Protein AF-A0A6H2CV57-F1 (afdb_monomer_lite)

Structure (mmCIF, N/CA/C/O backbone):
data_AF-A0A6H2CV57-F1
#
_entry.id   AF-A0A6H2CV57-F1
#
loop_
_atom_site.group_PDB
_atom_site.id
_atom_site.type_symbol
_atom_site.label_atom_id
_atom_site.label_alt_id
_atom_site.label_comp_id
_atom_site.label_asym_id
_atom_site.label_entity_id
_atom_site.label_seq_id
_atom_site.pdbx_PDB_ins_code
_atom_site.Cartn_x
_atom_site.Cartn_y
_atom_site.Cartn_z
_atom_site.occupancy
_atom_site.B_iso_or_equiv
_atom_site.auth_seq_id
_atom_site.auth_comp_id
_atom_site.auth_asym_id
_atom_site.auth_atom_id
_atom_site.pdbx_PDB_model_num
ATOM 1 N N . MET A 1 1 ? 34.891 3.497 -49.465 1.00 60.38 1 MET A N 1
ATOM 2 C CA . MET A 1 1 ? 34.844 3.410 -47.989 1.00 60.38 1 MET A CA 1
ATOM 3 C C . MET A 1 1 ? 35.946 2.490 -47.517 1.00 60.38 1 MET A C 1
ATOM 5 O O . MET A 1 1 ? 35.971 1.329 -47.925 1.00 60.38 1 MET A O 1
A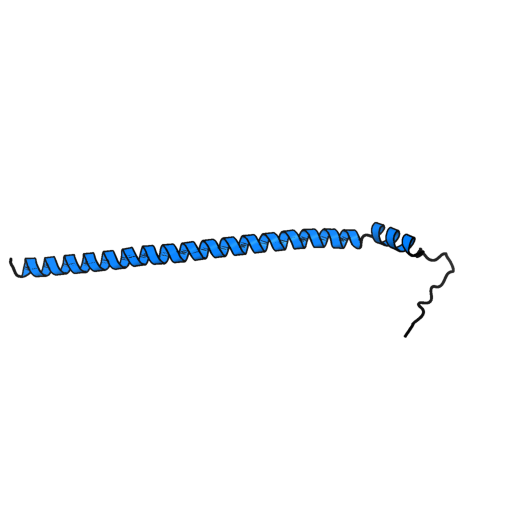TOM 9 N N . SER A 1 2 ? 36.871 3.033 -46.731 1.00 82.19 2 SER A N 1
ATOM 10 C CA . SER A 1 2 ? 37.976 2.284 -46.136 1.00 82.19 2 SER A CA 1
ATOM 11 C C . SER A 1 2 ? 37.435 1.234 -45.160 1.00 82.19 2 SER A C 1
ATOM 13 O O . SER A 1 2 ? 36.323 1.363 -44.643 1.00 82.19 2 SER A O 1
ATOM 15 N N . LYS A 1 3 ? 38.201 0.167 -44.898 1.00 81.81 3 LYS A N 1
ATOM 16 C CA . LYS A 1 3 ? 37.815 -0.869 -43.920 1.00 81.81 3 LYS A CA 1
ATOM 17 C C . LYS A 1 3 ? 37.538 -0.261 -42.536 1.00 81.81 3 LYS A C 1
ATOM 19 O O . LYS A 1 3 ? 36.605 -0.703 -41.873 1.00 81.81 3 LYS A O 1
ATOM 24 N N . ALA A 1 4 ? 38.284 0.785 -42.173 1.00 84.62 4 ALA A N 1
ATOM 25 C CA . ALA A 1 4 ? 38.115 1.539 -40.933 1.00 84.62 4 ALA A CA 1
ATOM 26 C C . ALA A 1 4 ? 36.748 2.251 -40.838 1.00 84.62 4 ALA A C 1
ATOM 28 O O . ALA A 1 4 ? 36.105 2.218 -39.790 1.00 84.62 4 ALA A O 1
ATOM 29 N N . ASP A 1 5 ? 36.253 2.818 -41.942 1.00 89.50 5 ASP A N 1
ATOM 30 C CA . ASP A 1 5 ? 34.951 3.505 -41.974 1.00 89.50 5 ASP A CA 1
ATOM 31 C C . ASP A 1 5 ? 33.804 2.515 -41.747 1.00 89.50 5 ASP A C 1
ATOM 33 O O . ASP A 1 5 ? 32.831 2.811 -41.057 1.00 89.50 5 ASP A O 1
ATOM 37 N N . LYS A 1 6 ? 33.931 1.304 -42.306 1.00 92.06 6 LYS A N 1
ATOM 38 C CA . LYS A 1 6 ? 32.944 0.235 -42.119 1.00 92.06 6 LYS A CA 1
ATOM 39 C C . LYS A 1 6 ? 32.922 -0.254 -40.673 1.00 92.06 6 LYS A C 1
ATOM 41 O O . LYS A 1 6 ? 31.839 -0.418 -40.124 1.00 92.06 6 LYS A O 1
ATOM 46 N N . THR A 1 7 ? 34.080 -0.475 -40.048 1.00 94.19 7 THR A N 1
ATOM 47 C CA . THR A 1 7 ? 34.145 -0.902 -38.638 1.00 94.19 7 THR A CA 1
ATOM 48 C C . THR A 1 7 ? 33.581 0.155 -37.694 1.00 94.19 7 THR A C 1
ATOM 50 O O . THR A 1 7 ? 32.835 -0.184 -36.780 1.00 94.19 7 THR A O 1
ATOM 53 N N . LEU A 1 8 ? 33.871 1.434 -37.954 1.00 95.38 8 LEU A N 1
ATOM 54 C CA . LEU A 1 8 ? 33.339 2.553 -37.179 1.00 95.38 8 LEU A CA 1
ATOM 55 C C . LEU A 1 8 ? 31.811 2.634 -37.319 1.00 95.38 8 LEU A C 1
ATOM 57 O O . LEU A 1 8 ? 31.106 2.743 -36.318 1.00 95.38 8 LEU A O 1
ATOM 61 N N . LEU A 1 9 ? 31.285 2.490 -38.539 1.00 95.75 9 LEU A N 1
ATOM 62 C CA . LEU A 1 9 ? 29.843 2.463 -38.789 1.00 95.75 9 LEU A CA 1
ATOM 63 C C . LEU A 1 9 ? 29.155 1.322 -38.021 1.00 95.75 9 LEU A C 1
ATOM 65 O O . LEU A 1 9 ? 28.151 1.562 -37.352 1.00 95.75 9 LEU A O 1
ATOM 69 N N . TRP A 1 10 ? 29.704 0.104 -38.056 1.00 97.00 10 TRP A N 1
ATOM 70 C CA . TRP A 1 10 ? 29.160 -1.025 -37.290 1.00 97.00 10 TRP A CA 1
ATOM 71 C C . TRP A 1 10 ? 29.181 -0.769 -35.782 1.00 97.00 10 TRP A C 1
ATOM 73 O O . TRP A 1 10 ? 28.182 -1.026 -35.114 1.00 97.00 10 TRP A O 1
ATOM 83 N N . MET A 1 11 ? 30.266 -0.199 -35.249 1.00 96.75 11 MET A N 1
ATOM 84 C CA . MET A 1 11 ? 30.330 0.196 -33.840 1.00 96.75 11 MET A CA 1
ATOM 85 C C . MET A 1 11 ? 29.228 1.198 -33.477 1.00 96.75 11 MET A C 1
ATOM 87 O O . MET A 1 11 ? 28.513 0.982 -32.500 1.00 96.75 11 MET A O 1
ATOM 91 N N . ILE A 1 12 ? 29.034 2.251 -34.279 1.00 97.19 12 ILE A N 1
ATOM 92 C CA . ILE A 1 12 ? 27.971 3.240 -34.041 1.00 97.19 12 ILE A CA 1
ATOM 93 C C . ILE A 1 12 ? 26.594 2.574 -34.062 1.00 97.19 12 ILE A C 1
ATOM 95 O O . ILE A 1 12 ? 25.789 2.821 -33.167 1.00 97.19 12 ILE A O 1
ATOM 99 N N . LEU A 1 13 ? 26.324 1.705 -35.040 1.00 97.62 13 LEU A N 1
ATOM 100 C CA . LEU A 1 13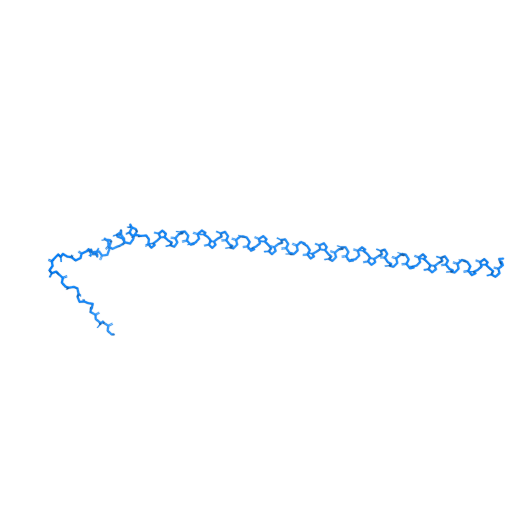 ? 25.045 0.999 -35.125 1.00 97.62 13 LEU A CA 1
ATOM 101 C C . LEU A 1 13 ? 24.798 0.108 -33.904 1.00 97.62 13 LEU A C 1
ATOM 103 O O . LEU A 1 13 ? 23.692 0.109 -33.366 1.00 97.62 13 LEU A O 1
ATOM 107 N N . THR A 1 14 ? 25.816 -0.617 -33.434 1.00 97.62 14 THR A N 1
ATOM 108 C CA . THR A 1 14 ? 25.683 -1.449 -32.228 1.00 97.62 14 THR A CA 1
ATOM 109 C C . THR A 1 14 ? 25.427 -0.614 -30.977 1.00 97.62 14 THR A C 1
ATOM 111 O O . THR A 1 14 ? 24.555 -0.962 -30.183 1.00 97.62 14 THR A O 1
ATOM 114 N N . LEU A 1 15 ? 26.120 0.519 -30.823 1.00 97.88 15 LEU A N 1
ATOM 115 C CA . LEU A 1 15 ? 25.927 1.417 -29.688 1.00 97.88 15 LEU A CA 1
ATOM 116 C C . LEU A 1 15 ? 24.531 2.050 -29.709 1.00 97.88 15 LEU A C 1
ATOM 118 O O . LEU A 1 15 ? 23.871 2.110 -28.674 1.00 97.88 15 LEU A O 1
ATOM 122 N N . LEU A 1 16 ? 24.060 2.472 -30.886 1.00 98.06 16 LEU A N 1
ATOM 123 C CA . LEU A 1 16 ? 22.712 3.009 -31.057 1.00 98.06 16 LEU A CA 1
ATOM 124 C C . LEU A 1 16 ? 21.652 1.954 -30.717 1.00 98.06 16 LEU A C 1
ATOM 126 O O . LEU A 1 16 ? 20.711 2.247 -29.983 1.00 98.06 16 LEU A O 1
ATOM 130 N N . GLY A 1 17 ? 21.828 0.719 -31.194 1.00 98.12 17 GLY A N 1
ATOM 131 C CA . GLY A 1 17 ? 20.949 -0.400 -30.856 1.00 98.12 17 GLY A CA 1
ATOM 132 C C . GLY A 1 17 ? 20.903 -0.662 -29.350 1.00 98.12 17 GLY A C 1
ATOM 133 O O . GLY A 1 17 ? 19.821 -0.739 -28.769 1.00 98.12 17 GLY A O 1
ATOM 134 N N . ALA A 1 18 ? 22.064 -0.711 -28.693 1.00 97.94 18 ALA A N 1
ATOM 135 C CA . ALA A 1 18 ? 22.149 -0.880 -27.246 1.00 97.94 18 ALA A CA 1
ATOM 136 C C . ALA A 1 18 ? 21.434 0.259 -26.498 1.00 97.94 18 ALA A C 1
ATOM 138 O O . ALA A 1 18 ? 20.603 -0.004 -25.629 1.00 97.94 18 ALA A O 1
ATOM 139 N N . ALA A 1 19 ? 21.677 1.515 -26.882 1.00 97.81 19 ALA A N 1
ATOM 140 C CA . ALA A 1 19 ? 21.030 2.674 -26.272 1.00 97.81 19 ALA A CA 1
ATOM 141 C C . ALA A 1 19 ? 19.499 2.633 -26.414 1.00 97.81 19 ALA A C 1
ATOM 143 O O . ALA A 1 19 ? 18.790 2.902 -25.446 1.00 97.81 19 ALA A O 1
ATOM 144 N N . LEU A 1 20 ? 18.981 2.240 -27.582 1.00 98.00 20 LEU A N 1
ATOM 145 C CA . LEU A 1 20 ? 17.540 2.104 -27.810 1.00 98.00 20 LEU A CA 1
ATOM 146 C C . LEU A 1 20 ? 16.926 0.992 -26.955 1.00 98.00 20 LEU A C 1
ATOM 148 O O . LEU A 1 20 ? 15.885 1.205 -26.339 1.00 98.00 20 LEU A O 1
ATOM 152 N N . THR A 1 21 ? 17.573 -0.174 -26.872 1.00 97.88 21 THR A N 1
ATOM 153 C CA . THR A 1 21 ? 17.071 -1.285 -26.042 1.00 97.88 21 THR A CA 1
ATOM 154 C C . THR A 1 21 ? 17.053 -0.931 -24.557 1.00 97.88 21 THR A C 1
ATOM 156 O O . THR A 1 21 ? 16.065 -1.204 -23.877 1.00 97.88 21 THR A O 1
ATOM 159 N N . LEU A 1 22 ? 18.095 -0.257 -24.062 1.00 97.75 22 LEU A N 1
ATOM 160 C CA . LEU A 1 22 ? 18.152 0.219 -22.681 1.00 97.75 22 LEU A CA 1
ATOM 161 C C . LEU A 1 22 ? 17.118 1.313 -22.416 1.00 97.75 22 LEU A C 1
ATOM 163 O O . LEU A 1 22 ? 16.443 1.266 -21.392 1.00 97.75 22 LEU A O 1
ATOM 167 N N . GLY A 1 23 ? 16.950 2.262 -23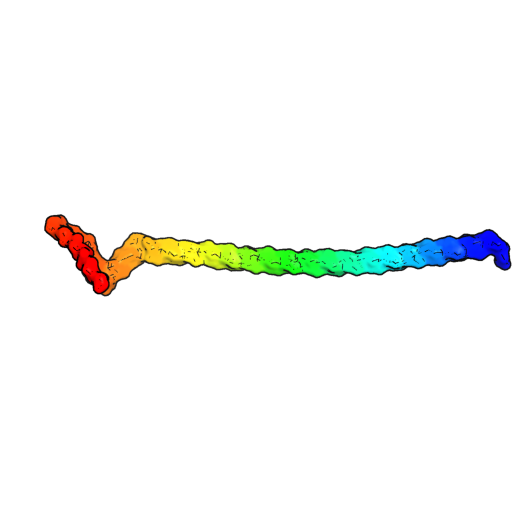.340 1.00 97.19 23 GLY A N 1
ATOM 168 C CA . GLY A 1 23 ? 15.925 3.300 -23.237 1.00 97.19 23 GLY A CA 1
ATOM 169 C C . GLY A 1 23 ? 14.517 2.709 -23.187 1.00 97.19 23 GLY A C 1
ATOM 170 O O . GLY A 1 23 ? 13.723 3.072 -22.323 1.00 97.19 23 GLY A O 1
ATOM 171 N N . MET A 1 24 ? 14.230 1.733 -24.050 1.00 97.75 24 MET A N 1
ATOM 172 C CA . MET A 1 24 ? 12.950 1.026 -24.053 1.00 97.75 24 MET A CA 1
ATOM 173 C C . MET A 1 24 ? 12.731 0.241 -22.752 1.00 97.75 24 MET A C 1
ATOM 175 O O . MET A 1 24 ? 11.666 0.334 -22.144 1.00 97.75 24 MET A O 1
ATOM 179 N N . GLY A 1 25 ? 13.752 -0.484 -22.281 1.00 98.00 25 GLY A N 1
ATOM 180 C CA . GLY A 1 25 ? 13.700 -1.203 -21.007 1.00 98.00 25 GLY A CA 1
ATOM 181 C C . GLY A 1 25 ? 13.492 -0.274 -19.808 1.00 98.00 25 GLY A C 1
ATOM 182 O O . GLY A 1 25 ? 12.731 -0.599 -18.901 1.00 98.00 25 GLY A O 1
ATOM 183 N N . ALA A 1 26 ? 14.101 0.913 -19.822 1.00 97.62 26 ALA A N 1
ATOM 184 C CA . ALA A 1 26 ? 13.923 1.911 -18.774 1.00 97.62 26 ALA A CA 1
ATOM 185 C C . ALA A 1 26 ? 12.482 2.434 -18.715 1.00 97.62 26 ALA A C 1
ATOM 187 O O . ALA A 1 26 ? 11.925 2.551 -17.625 1.00 97.62 26 ALA A O 1
ATOM 188 N N . VAL A 1 27 ? 11.861 2.705 -19.869 1.00 97.94 27 VAL A N 1
ATOM 189 C CA . VAL A 1 27 ? 10.446 3.107 -19.934 1.00 97.94 27 VAL A CA 1
ATOM 190 C C . VAL A 1 27 ? 9.544 1.986 -19.424 1.00 97.94 27 VAL A C 1
ATOM 192 O O . VAL A 1 27 ? 8.656 2.247 -18.617 1.00 97.94 27 VAL A O 1
ATOM 195 N N . TRP A 1 28 ? 9.803 0.738 -19.821 1.00 97.94 28 TRP A N 1
ATOM 196 C CA . TRP A 1 28 ? 9.032 -0.414 -19.346 1.00 97.94 28 TRP A CA 1
ATOM 197 C C . TRP A 1 28 ? 9.087 -0.560 -17.820 1.00 97.94 28 TRP A C 1
ATOM 199 O O . TRP A 1 28 ? 8.055 -0.624 -17.158 1.00 97.94 28 TRP A O 1
ATOM 209 N N . LEU A 1 29 ? 10.293 -0.542 -17.244 1.00 97.56 29 LEU A N 1
ATOM 210 C CA . LEU A 1 29 ? 10.480 -0.602 -15.791 1.00 97.56 29 LEU A CA 1
ATOM 211 C C . LEU A 1 29 ? 9.837 0.587 -15.074 1.00 97.56 29 LEU A C 1
ATOM 213 O O . LEU A 1 29 ? 9.386 0.453 -13.938 1.00 97.56 29 LEU A O 1
ATOM 217 N N . ASN A 1 30 ? 9.803 1.755 -15.717 1.00 97.25 30 ASN A N 1
ATOM 218 C CA . ASN A 1 30 ? 9.150 2.929 -15.158 1.00 97.25 30 ASN A CA 1
ATOM 219 C C . ASN A 1 30 ? 7.633 2.733 -15.046 1.00 97.25 30 ASN A C 1
ATOM 221 O O . ASN A 1 30 ? 7.081 3.048 -13.994 1.00 97.25 30 ASN A O 1
ATOM 225 N N . ILE A 1 31 ? 6.997 2.174 -16.081 1.00 97.00 31 ILE A N 1
ATOM 226 C CA . ILE A 1 31 ? 5.561 1.858 -16.085 1.00 97.00 31 ILE A CA 1
ATOM 227 C C . ILE A 1 31 ? 5.247 0.843 -14.984 1.00 97.00 31 ILE A C 1
ATOM 229 O O . ILE A 1 31 ? 4.426 1.130 -14.121 1.00 97.00 31 ILE A O 1
ATOM 233 N N . GLU A 1 32 ? 5.980 -0.271 -14.929 1.00 97.00 32 GLU A N 1
ATOM 234 C CA . GLU A 1 32 ? 5.785 -1.304 -13.901 1.00 97.00 32 GLU A CA 1
ATOM 235 C C . GLU A 1 32 ? 5.933 -0.732 -12.481 1.00 97.00 32 GLU A C 1
ATOM 237 O O . GLU A 1 32 ? 5.131 -0.985 -11.580 1.00 97.00 32 GLU A O 1
ATOM 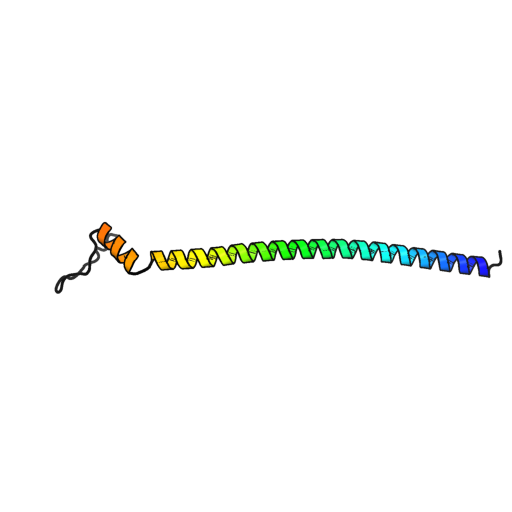242 N N . ARG A 1 33 ? 6.953 0.109 -12.271 1.00 97.69 33 ARG A N 1
ATOM 243 C CA . ARG A 1 33 ? 7.168 0.784 -10.987 1.00 97.69 33 ARG A CA 1
ATOM 244 C C . ARG A 1 33 ? 6.019 1.732 -10.642 1.00 97.69 33 ARG A C 1
ATOM 246 O O . ARG A 1 33 ? 5.671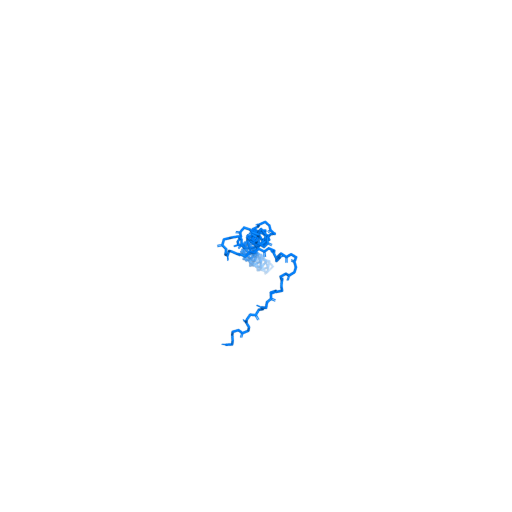 1.856 -9.467 1.00 97.69 33 ARG A O 1
ATOM 253 N N . MET A 1 34 ? 5.483 2.440 -11.632 1.00 97.38 34 MET A N 1
ATOM 254 C CA . MET A 1 34 ? 4.354 3.347 -11.455 1.00 97.38 34 MET A CA 1
ATOM 255 C C . MET A 1 34 ? 3.096 2.565 -11.060 1.00 97.38 34 MET A C 1
ATOM 257 O O . MET A 1 34 ? 2.443 2.937 -10.086 1.00 97.38 34 MET A O 1
ATOM 261 N N . ASP A 1 35 ? 2.805 1.464 -11.752 1.00 97.62 35 ASP A N 1
ATOM 262 C CA . ASP A 1 35 ? 1.654 0.598 -11.479 1.00 97.62 35 ASP A CA 1
ATOM 263 C C . ASP A 1 35 ? 1.722 0.022 -10.062 1.00 97.62 35 ASP A C 1
ATOM 265 O O . ASP A 1 35 ? 0.779 0.164 -9.279 1.00 97.62 35 ASP A O 1
ATOM 269 N N . LEU A 1 36 ? 2.888 -0.491 -9.660 1.00 97.69 36 LEU A N 1
ATOM 270 C CA . LEU A 1 36 ? 3.101 -0.987 -8.301 1.00 97.69 36 LEU A CA 1
ATOM 271 C C . LEU A 1 36 ? 2.918 0.116 -7.244 1.00 97.69 36 LEU A C 1
ATOM 273 O O . LEU A 1 36 ? 2.342 -0.121 -6.180 1.00 97.69 36 LEU A O 1
ATOM 277 N N . ALA A 1 37 ? 3.368 1.342 -7.525 1.00 97.62 37 ALA A N 1
ATOM 278 C CA . ALA A 1 37 ? 3.155 2.475 -6.628 1.00 97.62 37 ALA A CA 1
ATOM 279 C C . ALA A 1 37 ? 1.668 2.859 -6.509 1.00 97.62 37 ALA A C 1
ATOM 281 O O . ALA A 1 37 ? 1.215 3.241 -5.424 1.00 97.62 37 ALA A O 1
ATOM 282 N N . TYR A 1 38 ? 0.899 2.756 -7.596 1.00 97.81 38 TYR A N 1
ATOM 283 C CA . TYR A 1 38 ? -0.549 2.962 -7.569 1.00 97.81 38 TYR A CA 1
ATOM 284 C C . TYR A 1 38 ? -1.264 1.889 -6.748 1.00 97.81 38 TYR A C 1
ATOM 286 O O . TYR A 1 38 ? -2.104 2.229 -5.909 1.00 97.81 38 TYR A O 1
ATOM 294 N N . ASP A 1 39 ? -0.902 0.622 -6.931 1.00 97.75 39 ASP A N 1
ATOM 295 C CA . ASP A 1 39 ? -1.484 -0.488 -6.178 1.00 97.75 39 ASP A CA 1
ATOM 296 C C . ASP A 1 39 ? -1.175 -0.389 -4.685 1.00 97.75 39 ASP A C 1
ATOM 298 O O . ASP A 1 39 ? -2.079 -0.533 -3.857 1.00 97.75 39 ASP A O 1
ATOM 302 N N . LEU A 1 40 ? 0.065 -0.042 -4.326 1.00 98.06 40 LEU A N 1
ATOM 303 C CA . LEU A 1 40 ? 0.435 0.224 -2.936 1.00 98.06 40 LEU A CA 1
ATOM 304 C C . LEU A 1 40 ? -0.409 1.347 -2.333 1.00 98.06 40 LEU A C 1
ATOM 306 O O . LEU A 1 40 ? -1.002 1.159 -1.272 1.00 98.06 40 LEU A O 1
ATOM 310 N N . ARG A 1 41 ? -0.547 2.484 -3.025 1.00 97.94 41 ARG A N 1
ATOM 311 C CA . ARG A 1 41 ? -1.389 3.599 -2.554 1.00 97.94 41 ARG A CA 1
ATOM 312 C C . ARG A 1 41 ? -2.850 3.197 -2.385 1.00 97.94 41 ARG A C 1
ATOM 314 O O . ARG A 1 41 ? -3.522 3.653 -1.460 1.00 97.94 41 ARG A O 1
ATOM 321 N N . LYS A 1 42 ? -3.370 2.355 -3.277 1.00 98.12 42 LYS A N 1
ATOM 322 C CA . LYS A 1 42 ? -4.740 1.845 -3.185 1.00 98.12 42 LYS A CA 1
ATOM 323 C C . LYS A 1 42 ? -4.913 0.938 -1.967 1.00 98.12 42 LYS A C 1
ATOM 325 O O . LYS A 1 42 ? -5.913 1.068 -1.259 1.00 98.12 42 LYS A O 1
ATOM 330 N N . MET A 1 43 ? -3.949 0.055 -1.711 1.00 97.94 43 MET A N 1
ATOM 331 C CA . MET A 1 43 ? -3.949 -0.813 -0.534 1.00 97.94 43 MET A CA 1
ATOM 332 C C . MET A 1 43 ? -3.830 -0.010 0.761 1.00 97.94 43 MET A C 1
ATOM 334 O O . MET A 1 43 ? -4.626 -0.227 1.669 1.00 97.94 43 MET A O 1
ATOM 338 N N . GLU A 1 44 ? -2.926 0.966 0.818 1.00 97.94 44 GLU A N 1
ATOM 339 C CA . GLU A 1 44 ? -2.758 1.873 1.959 1.00 97.94 44 GLU A CA 1
ATOM 340 C C . GLU A 1 44 ? -4.054 2.636 2.261 1.00 97.94 44 GLU A C 1
ATOM 342 O O . GLU A 1 44 ? -4.531 2.651 3.395 1.00 97.94 44 GLU A O 1
ATOM 347 N N . LYS A 1 45 ? -4.712 3.176 1.228 1.00 98.19 45 LYS A N 1
ATOM 348 C CA . LYS A 1 45 ? -6.015 3.830 1.385 1.00 98.19 45 LYS A CA 1
ATOM 349 C C . LYS A 1 45 ? -7.086 2.871 1.909 1.00 98.19 45 LYS A C 1
ATOM 351 O O . LYS A 1 45 ? -7.876 3.250 2.771 1.00 98.19 45 LYS A O 1
ATOM 356 N N . SER A 1 46 ? -7.139 1.642 1.393 1.00 98.12 46 SER A N 1
ATOM 357 C CA . SER A 1 46 ? -8.095 0.640 1.876 1.00 98.12 46 SER A CA 1
ATOM 358 C C . SER A 1 46 ? -7.808 0.218 3.315 1.00 98.12 46 SER A C 1
ATOM 360 O O . SER A 1 46 ? -8.757 -0.084 4.039 1.00 98.12 46 SER A O 1
ATOM 362 N N . LEU A 1 47 ? -6.537 0.155 3.711 1.00 98.31 47 LEU A N 1
ATOM 363 C CA . LEU A 1 47 ? -6.131 -0.149 5.076 1.00 98.31 47 LEU A CA 1
ATOM 364 C C . LEU A 1 47 ? -6.608 0.960 6.015 1.00 98.31 47 LEU A C 1
ATOM 366 O O . LEU A 1 47 ? -7.374 0.670 6.929 1.00 98.31 47 LEU A O 1
ATOM 370 N N . GLY A 1 48 ? -6.285 2.220 5.709 1.00 98.00 48 GLY A N 1
ATOM 371 C CA . GLY A 1 48 ? -6.712 3.368 6.513 1.00 98.00 48 GLY A CA 1
ATOM 372 C C . GLY A 1 48 ? -8.235 3.450 6.666 1.00 98.00 48 GLY A C 1
ATOM 373 O O . GLY A 1 48 ? -8.742 3.639 7.765 1.00 98.00 48 GLY A O 1
ATOM 374 N N . GLN A 1 49 ? -8.999 3.184 5.598 1.00 97.94 49 GLN A N 1
ATOM 375 C CA . GLN A 1 49 ? -10.467 3.129 5.684 1.00 97.94 49 GLN A CA 1
ATOM 376 C C . GLN A 1 49 ? -10.980 2.048 6.647 1.00 97.94 49 GLN A C 1
ATOM 378 O O . GLN A 1 49 ? -11.977 2.258 7.341 1.00 97.94 49 GLN A O 1
ATOM 383 N N . LYS A 1 50 ? -10.330 0.879 6.677 1.00 97.81 50 LYS A N 1
ATOM 384 C CA . LYS A 1 50 ? -10.695 -0.213 7.589 1.00 97.81 50 LYS A CA 1
ATOM 385 C C . LYS A 1 50 ? -10.303 0.107 9.027 1.00 97.81 50 LYS A C 1
ATOM 387 O O . LYS A 1 50 ? -11.080 -0.192 9.928 1.00 97.81 50 LYS A O 1
ATOM 392 N N . GLU A 1 51 ? -9.143 0.718 9.236 1.00 98.12 51 GLU A N 1
ATOM 393 C CA . GLU A 1 51 ? -8.686 1.162 10.555 1.00 98.12 51 GLU A CA 1
ATOM 394 C C . GLU A 1 51 ? -9.617 2.237 11.128 1.00 98.12 51 GLU A C 1
ATOM 396 O O . GLU A 1 51 ? -10.110 2.084 12.246 1.00 98.12 51 GLU A O 1
ATOM 401 N N . ASP A 1 52 ? -9.979 3.247 10.334 1.00 97.75 52 ASP A N 1
ATOM 402 C CA . ASP A 1 52 ? -10.948 4.279 10.720 1.00 97.75 52 ASP A CA 1
ATOM 403 C C . ASP A 1 52 ? -12.306 3.679 11.104 1.00 97.75 52 ASP A C 1
ATOM 405 O O . ASP A 1 52 ? -12.936 4.086 12.087 1.00 97.75 52 ASP A O 1
ATOM 409 N N . LEU A 1 53 ? -12.779 2.699 10.329 1.00 97.69 53 LEU A N 1
ATOM 410 C CA . LEU A 1 53 ? -14.020 1.994 10.631 1.00 97.69 53 LEU A CA 1
ATOM 411 C C . LEU A 1 53 ? -13.903 1.188 11.929 1.00 97.69 53 LEU A C 1
ATOM 413 O O . LEU A 1 53 ? -14.814 1.232 12.754 1.00 97.69 53 LEU A O 1
ATOM 417 N N . ALA A 1 54 ? -12.789 0.484 12.134 1.00 97.94 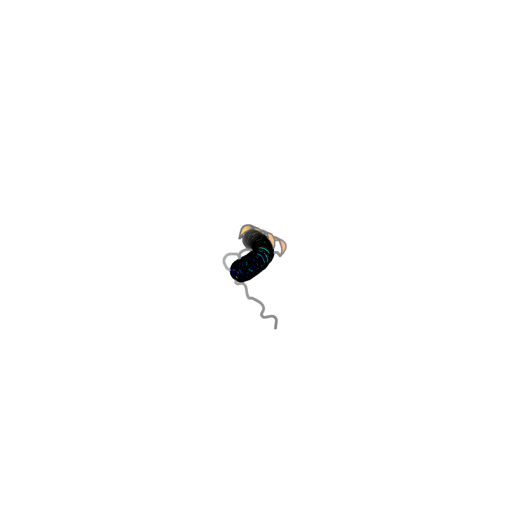54 ALA A N 1
ATOM 418 C CA . ALA A 1 54 ? -12.549 -0.290 13.346 1.00 97.94 54 ALA A CA 1
ATOM 419 C C . ALA A 1 54 ? -12.550 0.603 14.595 1.00 97.94 54 ALA A C 1
ATOM 421 O O . ALA A 1 54 ? -13.166 0.247 15.601 1.00 97.94 54 ALA A O 1
ATOM 422 N N . VAL A 1 55 ? -11.944 1.792 14.517 1.00 97.69 55 VAL A N 1
ATOM 423 C CA . VAL A 1 55 ? -11.963 2.780 15.605 1.00 97.69 55 VAL A CA 1
ATOM 424 C C . VAL A 1 55 ? -13.391 3.241 15.905 1.00 97.69 55 VAL A C 1
ATOM 426 O O . VAL A 1 55 ? -13.805 3.233 17.065 1.00 97.69 55 VAL A O 1
ATOM 429 N N . LYS A 1 56 ? -14.180 3.586 14.880 1.00 97.50 56 LYS A N 1
ATOM 430 C CA . LYS A 1 56 ? -15.588 3.990 15.060 1.00 97.50 56 LYS A CA 1
ATOM 431 C C . LYS A 1 56 ? -16.415 2.887 15.717 1.00 97.50 56 LYS A C 1
ATOM 433 O O . LYS A 1 56 ? -17.104 3.140 16.704 1.00 97.50 56 LYS A O 1
ATOM 438 N N . LEU A 1 57 ? -16.286 1.655 15.228 1.00 98.12 57 LEU A N 1
ATOM 439 C CA . LEU A 1 57 ? -16.978 0.499 15.794 1.00 98.12 57 LEU A CA 1
ATOM 440 C C . LEU A 1 57 ? -16.551 0.223 17.239 1.00 98.12 57 LEU A C 1
ATOM 442 O O . LEU A 1 57 ? -17.387 -0.134 18.066 1.00 98.12 57 LEU A O 1
ATOM 446 N N . ALA A 1 58 ? -15.275 0.418 17.579 1.00 97.25 58 ALA A N 1
ATOM 447 C CA . ALA A 1 58 ? -14.803 0.279 18.952 1.00 97.25 58 ALA A CA 1
ATOM 448 C C . ALA A 1 58 ? -15.447 1.319 19.885 1.00 97.25 58 ALA A C 1
ATOM 450 O O . ALA A 1 58 ? -15.870 0.973 20.991 1.00 97.25 58 ALA A O 1
ATOM 451 N N . VAL A 1 59 ? -15.581 2.571 19.436 1.00 97.38 59 VAL A N 1
ATOM 452 C CA . VAL A 1 59 ? -16.275 3.628 20.190 1.00 97.38 59 VAL A CA 1
ATOM 453 C C . VAL A 1 59 ? -17.751 3.281 20.389 1.00 97.38 59 VAL A C 1
ATOM 455 O O . VAL A 1 59 ? -18.250 3.359 21.512 1.00 97.38 59 VAL A O 1
ATOM 458 N N . GLU A 1 60 ? -18.446 2.842 19.340 1.00 96.94 60 GLU A N 1
ATOM 459 C CA . GLU A 1 60 ? -19.853 2.437 19.435 1.00 96.94 60 GLU A CA 1
ATOM 460 C C . GLU A 1 60 ? -20.046 1.236 20.357 1.00 96.94 60 GLU A C 1
ATOM 462 O O . GLU A 1 60 ? -20.915 1.262 21.231 1.00 96.94 60 GLU A O 1
ATOM 467 N N . ARG A 1 61 ? -19.194 0.212 20.233 1.00 96.19 61 ARG A N 1
ATOM 468 C CA . ARG A 1 61 ? -19.172 -0.935 21.144 1.00 96.19 61 ARG A CA 1
ATOM 469 C C . ARG A 1 61 ? -19.034 -0.469 22.588 1.00 96.19 61 ARG A C 1
ATOM 471 O O . ARG A 1 61 ? -19.816 -0.897 23.432 1.00 96.19 61 ARG A O 1
ATOM 478 N N . ASN A 1 62 ? -18.073 0.410 22.869 1.00 96.06 62 ASN A N 1
ATOM 479 C CA . ASN A 1 62 ? -17.832 0.944 24.210 1.00 96.06 62 ASN A CA 1
ATOM 480 C C . ASN A 1 62 ? -19.031 1.743 24.737 1.00 96.06 62 ASN A C 1
ATOM 482 O O . ASN A 1 62 ? -19.393 1.616 25.906 1.00 96.06 62 ASN A O 1
ATOM 486 N N . ASN A 1 63 ? -19.696 2.512 23.875 1.00 95.31 63 ASN A N 1
ATOM 487 C CA . ASN A 1 63 ? -20.928 3.209 24.226 1.00 95.31 63 ASN A CA 1
ATOM 488 C C . ASN A 1 63 ? -22.071 2.229 24.553 1.00 95.31 63 ASN A C 1
ATOM 490 O O . ASN A 1 63 ? -22.761 2.411 25.556 1.00 95.31 63 ASN A O 1
ATOM 494 N N . LEU A 1 64 ? -22.250 1.165 23.763 1.00 95.25 64 LEU A N 1
ATOM 495 C CA . LEU A 1 64 ? -23.278 0.143 23.995 1.00 95.25 64 LEU A CA 1
ATOM 496 C C . LEU A 1 64 ? -23.084 -0.595 25.325 1.00 95.25 64 LEU A C 1
ATOM 498 O O . LEU A 1 64 ? -24.064 -0.875 26.013 1.00 95.25 64 LEU A O 1
ATOM 502 N N . VAL A 1 65 ? -21.834 -0.865 25.713 1.00 94.25 65 VAL A N 1
ATOM 503 C CA . VAL A 1 65 ? -21.507 -1.489 27.009 1.00 94.25 65 VAL A CA 1
ATOM 504 C C . VAL A 1 65 ? -21.362 -0.480 28.151 1.00 94.25 65 VAL A C 1
ATOM 506 O O . VAL A 1 65 ? -21.001 -0.860 29.264 1.00 94.25 65 VAL A O 1
ATOM 509 N N . SER A 1 66 ? -21.635 0.805 27.913 1.00 94.50 66 SER A N 1
ATOM 510 C CA . SER A 1 66 ? -21.528 1.813 28.965 1.00 94.50 66 SER A CA 1
ATOM 511 C C . SER A 1 66 ? -22.545 1.549 30.088 1.00 94.50 66 SER A C 1
ATOM 513 O O . SER A 1 66 ? -23.682 1.140 29.818 1.00 94.50 66 SER A O 1
ATOM 515 N N . PRO A 1 67 ? -22.199 1.834 31.359 1.00 91.88 67 PRO A N 1
ATOM 516 C CA . PRO A 1 67 ? -23.092 1.590 32.494 1.00 91.88 67 PRO A CA 1
ATOM 517 C C . PRO A 1 67 ? -24.466 2.250 32.345 1.00 91.88 67 PRO A C 1
ATOM 519 O O . PRO A 1 67 ? -25.475 1.686 32.761 1.00 91.88 67 PRO A O 1
ATOM 522 N N . TYR A 1 68 ? -24.520 3.429 31.720 1.00 92.75 68 TYR A N 1
ATOM 523 C CA . TYR A 1 68 ? -25.772 4.126 31.442 1.00 92.75 68 TYR A CA 1
ATOM 524 C C . TYR A 1 68 ? -26.670 3.336 30.480 1.00 92.75 68 TYR A C 1
ATOM 526 O O . TYR A 1 68 ? -27.841 3.105 30.791 1.00 92.75 68 TYR A O 1
ATOM 534 N N . GLN A 1 69 ? -26.131 2.881 29.343 1.00 92.19 69 GLN A N 1
ATOM 535 C CA . GLN A 1 69 ? -26.907 2.111 28.366 1.00 92.19 69 GLN A CA 1
ATOM 536 C C . GLN A 1 69 ? -27.324 0.751 28.925 1.00 92.19 69 GLN A C 1
ATOM 538 O O . GLN A 1 69 ? -28.475 0.345 28.750 1.00 92.19 69 GLN A O 1
ATOM 543 N N . LEU A 1 70 ? -26.439 0.091 29.676 1.00 92.94 70 LEU A N 1
ATOM 544 C CA . LEU A 1 70 ? -26.755 -1.158 30.366 1.00 92.94 70 LEU A CA 1
ATOM 545 C C . LEU A 1 70 ? -27.851 -0.965 31.418 1.00 92.94 70 LEU A C 1
ATOM 547 O O . LEU A 1 70 ? -28.786 -1.758 31.466 1.00 92.94 70 LEU A O 1
ATOM 551 N N . LYS A 1 71 ? -27.813 0.114 32.210 1.00 89.69 71 LYS A N 1
ATOM 552 C CA . LYS A 1 71 ? -28.873 0.445 33.178 1.00 89.69 71 LYS A CA 1
ATOM 553 C C . LYS A 1 71 ? -30.203 0.740 32.482 1.00 89.69 71 LYS A C 1
ATOM 555 O O . LYS A 1 71 ? -31.250 0.286 32.938 1.00 89.69 71 LYS A O 1
ATOM 560 N N . LYS A 1 72 ? -30.173 1.464 31.359 1.00 91.88 72 LYS A N 1
ATOM 561 C CA . LYS A 1 72 ? -31.359 1.733 30.534 1.00 91.88 72 LYS A CA 1
ATOM 562 C C . LYS A 1 72 ? -31.951 0.441 29.961 1.00 91.88 72 LYS A C 1
ATOM 564 O O . LYS A 1 72 ? -33.169 0.281 29.940 1.00 91.88 72 LYS A O 1
ATOM 569 N N . LEU A 1 73 ? -31.111 -0.481 29.490 1.00 91.81 73 LEU A N 1
ATOM 570 C CA . LEU A 1 73 ? -31.544 -1.790 29.002 1.00 91.81 73 LEU A CA 1
ATOM 571 C C . LEU A 1 73 ? -32.099 -2.656 30.141 1.00 91.81 73 LEU A C 1
ATOM 573 O O . LEU A 1 73 ? -33.181 -3.212 29.994 1.00 91.81 73 LEU A O 1
ATOM 577 N N . ALA A 1 74 ? -31.421 -2.693 31.289 1.00 89.69 74 ALA A N 1
ATOM 578 C CA . ALA A 1 74 ? -31.878 -3.394 32.484 1.00 89.69 74 ALA A CA 1
ATOM 579 C C . ALA A 1 74 ? -33.279 -2.922 32.905 1.00 89.69 74 ALA A C 1
ATOM 581 O O . ALA A 1 74 ? -34.176 -3.748 33.055 1.00 89.69 74 ALA A O 1
ATOM 582 N N . GLY A 1 75 ? -33.510 -1.605 32.958 1.00 88.50 75 GLY A N 1
ATOM 583 C CA . GLY A 1 75 ? -34.827 -1.036 33.254 1.00 88.50 75 GLY A CA 1
ATOM 584 C C . GLY A 1 75 ? -35.924 -1.477 32.276 1.00 88.50 75 GLY A C 1
ATOM 585 O O . GLY A 1 75 ? -37.024 -1.802 32.711 1.00 88.50 75 GLY A O 1
ATOM 586 N N . ARG A 1 76 ? -35.624 -1.576 30.971 1.00 91.38 76 ARG A N 1
ATOM 587 C CA . ARG A 1 76 ? -36.580 -2.083 29.961 1.00 91.38 76 ARG A CA 1
ATOM 588 C C . ARG A 1 76 ? -36.959 -3.552 30.162 1.00 91.38 76 ARG A C 1
ATOM 590 O O . ARG A 1 76 ? -38.060 -3.937 29.792 1.00 91.38 76 ARG A O 1
ATOM 597 N N . HIS A 1 77 ? -36.074 -4.352 30.749 1.00 87.81 77 HIS A N 1
ATOM 598 C CA . HIS A 1 77 ? -36.316 -5.766 31.044 1.00 87.81 77 HIS A CA 1
ATOM 599 C C . HIS A 1 77 ? -36.755 -6.016 32.498 1.00 87.81 77 HIS A C 1
ATOM 601 O O . HIS A 1 77 ? -36.774 -7.162 32.939 1.00 87.81 77 HIS A O 1
ATOM 607 N N . GLY A 1 78 ? -37.086 -4.968 33.265 1.00 84.12 78 GLY A N 1
ATOM 608 C CA . GLY A 1 78 ? -37.476 -5.100 34.676 1.00 84.12 78 GLY A CA 1
ATOM 609 C C . GLY A 1 78 ? -36.329 -5.527 35.603 1.00 84.12 78 GLY A C 1
ATOM 610 O O . GLY A 1 78 ? -36.557 -5.956 36.733 1.00 84.12 78 GLY A O 1
ATOM 611 N N . LEU A 1 79 ? -35.085 -5.419 35.137 1.00 82.06 79 LEU A N 1
ATOM 612 C CA . LEU A 1 79 ? -33.883 -5.763 35.883 1.00 82.06 79 LEU A CA 1
ATOM 613 C C . LEU A 1 79 ? -33.387 -4.527 36.651 1.00 82.06 79 LEU A C 1
ATOM 615 O O . LEU A 1 79 ? -33.204 -3.450 36.088 1.00 82.06 79 LEU A O 1
ATOM 619 N N . GLY A 1 80 ? -33.139 -4.688 37.951 1.00 78.00 80 GLY A N 1
ATOM 620 C CA . GLY A 1 80 ? -32.637 -3.628 38.835 1.00 78.00 80 GLY A CA 1
ATOM 621 C C . GLY A 1 80 ? -31.531 -4.109 39.772 1.00 78.00 80 GLY A C 1
ATOM 622 O O . GLY A 1 80 ? -31.134 -5.275 39.728 1.00 78.00 80 GLY A O 1
ATOM 623 N N . VAL A 1 81 ? -31.027 -3.233 40.638 1.00 75.12 81 VAL A N 1
ATOM 624 C CA . VAL A 1 81 ? -30.156 -3.651 41.750 1.00 75.12 81 VAL A CA 1
ATOM 625 C C . VAL A 1 81 ? -31.014 -4.413 42.763 1.00 75.12 81 VAL A C 1
ATOM 627 O O . VAL A 1 81 ? -32.163 -4.041 42.992 1.00 75.12 81 VAL A O 1
ATOM 630 N N . ALA A 1 82 ? -30.496 -5.512 43.314 1.00 73.75 82 ALA A N 1
ATOM 631 C CA . ALA A 1 82 ? -31.204 -6.257 44.352 1.00 73.75 82 ALA A CA 1
ATOM 632 C C . ALA A 1 82 ? -31.343 -5.385 45.610 1.00 73.75 82 ALA A C 1
ATOM 634 O O . ALA A 1 82 ? -30.390 -4.703 45.994 1.00 73.75 82 ALA A O 1
ATOM 635 N N . ALA A 1 83 ? -32.518 -5.392 46.238 1.00 75.19 83 ALA A N 1
ATOM 636 C CA . ALA A 1 83 ? -32.708 -4.688 47.499 1.00 75.19 83 ALA A CA 1
ATOM 637 C C . ALA A 1 83 ? -31.874 -5.354 48.618 1.00 75.19 83 ALA A C 1
ATOM 639 O O . ALA A 1 83 ? -31.589 -6.556 48.533 1.00 75.19 83 ALA A O 1
ATOM 640 N N . PRO A 1 84 ? -31.486 -4.616 49.676 1.00 75.31 84 PRO A N 1
ATOM 641 C CA . PRO A 1 84 ? -30.816 -5.204 50.834 1.00 75.31 84 PRO A CA 1
ATOM 642 C C . PRO A 1 84 ? -31.620 -6.396 51.381 1.00 75.31 84 PRO A C 1
ATOM 644 O O . PRO A 1 84 ? -32.801 -6.256 51.687 1.00 75.31 84 PRO A O 1
ATOM 647 N N . GLY A 1 85 ? -30.994 -7.577 51.460 1.00 77.25 85 GLY A N 1
ATOM 648 C CA . GLY A 1 85 ? -31.629 -8.830 51.904 1.00 77.25 85 GLY A CA 1
ATOM 649 C C . GLY A 1 85 ? -32.184 -9.736 50.792 1.00 77.25 85 GLY A C 1
ATOM 650 O O . GLY A 1 85 ? -32.622 -10.847 51.080 1.00 77.25 85 GLY A O 1
ATOM 651 N N . GLN A 1 86 ? -32.138 -9.320 49.521 1.00 76.12 86 GLN A N 1
ATOM 652 C CA . GLN A 1 86 ? -32.659 -10.107 48.399 1.00 76.12 86 GLN A CA 1
ATOM 653 C C . GLN A 1 86 ? -31.551 -10.932 47.712 1.00 76.12 86 GLN A C 1
ATOM 655 O O . GLN A 1 86 ? -30.687 -10.388 47.025 1.00 76.12 86 GLN A O 1
ATOM 660 N N . ILE A 1 87 ? -31.588 -12.263 47.854 1.00 71.31 87 ILE A N 1
ATOM 661 C CA . ILE A 1 87 ? -30.650 -13.190 47.191 1.00 71.31 87 ILE A CA 1
ATOM 662 C C . ILE A 1 87 ? -31.213 -13.592 45.819 1.00 71.31 87 ILE A C 1
ATOM 664 O O . ILE A 1 87 ? -32.275 -14.210 45.737 1.00 71.31 87 ILE A O 1
ATOM 668 N N . ARG A 1 88 ? -30.500 -13.281 44.727 1.00 67.81 88 ARG A N 1
ATOM 669 C CA . ARG A 1 88 ? -30.840 -13.776 43.380 1.00 67.81 88 ARG A CA 1
ATOM 670 C C . ARG A 1 88 ? -30.316 -15.198 43.196 1.00 67.81 88 ARG A C 1
ATOM 672 O O . ARG A 1 88 ? -29.112 -15.417 43.269 1.00 67.81 88 ARG A O 1
ATOM 679 N N . ARG A 1 89 ? -31.205 -16.150 42.907 1.00 70.38 89 ARG A N 1
ATOM 680 C CA . ARG A 1 89 ? -30.831 -17.475 42.392 1.00 70.38 89 ARG A CA 1
ATOM 681 C C . ARG A 1 89 ? -30.978 -17.457 40.877 1.00 70.38 89 ARG A C 1
ATOM 683 O O . ARG A 1 89 ? -32.054 -17.146 40.374 1.00 70.38 89 ARG A O 1
ATOM 690 N N . ILE A 1 90 ? -29.899 -17.750 40.163 1.00 66.81 90 ILE A N 1
ATOM 691 C CA . ILE A 1 90 ? -29.957 -17.973 38.719 1.00 66.81 90 ILE A CA 1
ATOM 692 C C . ILE A 1 90 ? -30.576 -19.361 38.560 1.00 66.81 90 ILE A C 1
ATOM 694 O O . ILE A 1 90 ? -30.008 -20.336 39.047 1.00 66.81 90 ILE A O 1
ATOM 698 N N . ALA A 1 91 ? -31.779 -19.444 37.994 1.00 63.81 91 ALA A N 1
ATOM 699 C CA . ALA A 1 91 ? -32.375 -20.733 37.680 1.00 63.81 91 ALA A CA 1
ATOM 700 C C . ALA A 1 91 ? -31.544 -21.361 36.556 1.00 63.81 91 ALA A C 1
ATOM 702 O O . ALA A 1 91 ? -31.579 -20.876 35.424 1.00 63.81 91 ALA A O 1
ATOM 703 N N . ASP A 1 92 ? -30.765 -22.388 36.894 1.00 60.12 92 ASP A N 1
ATOM 704 C CA . ASP A 1 92 ? -30.054 -23.224 35.932 1.00 60.12 92 ASP A CA 1
ATOM 705 C C . ASP A 1 92 ? -31.107 -23.974 35.110 1.00 60.12 92 ASP A C 1
ATOM 707 O O . ASP A 1 92 ? -31.651 -24.996 35.528 1.00 60.12 92 ASP A O 1
ATOM 711 N N . THR A 1 93 ? -31.520 -23.358 34.005 1.00 56.22 93 THR A N 1
ATOM 712 C CA . THR A 1 93 ? -32.498 -23.942 33.092 1.00 56.22 93 THR A CA 1
ATOM 713 C C . THR A 1 93 ? -31.686 -24.656 32.027 1.00 56.22 93 THR A C 1
ATOM 715 O O . THR A 1 93 ? -31.165 -24.024 31.109 1.00 56.22 93 THR A O 1
ATOM 718 N N . ARG A 1 94 ? -31.499 -25.954 32.265 1.00 45.59 94 ARG A N 1
ATOM 719 C CA . ARG A 1 94 ? -30.821 -26.908 31.390 1.00 45.59 94 ARG A CA 1
ATOM 720 C C . ARG A 1 94 ? -31.609 -27.164 30.110 1.00 45.59 94 ARG A C 1
ATOM 722 O O . ARG A 1 94 ? -32.857 -27.178 30.194 1.00 45.59 94 ARG A O 1
#

Secondary structure (DSSP, 8-state):
--HHHHHHHHHHHHHHHHHHHHHHHHHHHHHHHHHHHHHHHHHHHHHHHHHHHHHHHHHHHHHHTSHHHHHHHHHHTT--PPPTT-PPP-----

Foldseek 3Di:
DDPVVVVVVVVVVVVVVVVVVVVVVVVVVVVVVVVVVVVVVVVVVVVVVVVVVVVVVVVVVCVCPDPVNVQVVCVVVVHDDADVPDDDDDPPPD

Radius of gyration: 37.45 Å; chains: 1; bounding box: 76×31×100 Å

pLDDT: mean 90.75, std 11.43, range [45.59, 98.31]

Sequence (94 aa):
MSKADKTLLWMILTLLGAALTLGMGAVWLNIERMDLAYDLRKMEKSLGQKEDLAVKLAVERNNLVSPYQLKKLAGRHGLGVAAPGQIRRIADTR